Protein AF-A0A1U9MBZ7-F1 (afdb_monomer_lite)

Foldseek 3Di:
DPPVVVVVVVVVVVVVVVVVVVVVVVVCVVCVVVPPPPPDPDDPPPPPPPCPPDNQQLVRDDPVRLVVVLQVQLVVQLVVCVVVVHDNVVSNVSSVVSSVVSVVRSPDDPPPPDPPDD

Organism: NCBI:txid2750929

Structure (mmCIF, N/CA/C/O backbone):
data_AF-A0A1U9MBZ7-F1
#
_entry.id   AF-A0A1U9MBZ7-F1
#
loop_
_atom_site.group_PDB
_atom_site.id
_atom_site.type_symbol
_atom_site.label_atom_id
_atom_site.label_alt_id
_atom_site.label_comp_id
_atom_site.label_asym_id
_atom_site.label_entity_id
_atom_site.label_seq_id
_atom_site.pdbx_PDB_ins_code
_atom_site.Cartn_x
_atom_site.Cartn_y
_atom_site.Cartn_z
_atom_site.occupancy
_atom_site.B_iso_or_equiv
_atom_site.auth_seq_id
_atom_site.auth_comp_id
_atom_site.auth_asym_id
_atom_site.auth_atom_id
_atom_site.pdbx_PDB_model_num
ATOM 1 N N . MET A 1 1 ? -48.593 -15.591 41.772 1.00 45.53 1 MET A N 1
ATOM 2 C CA . MET A 1 1 ? -48.058 -14.230 41.523 1.00 45.53 1 MET A CA 1
ATOM 3 C C . MET A 1 1 ? -47.047 -14.245 40.362 1.00 45.53 1 MET A C 1
ATOM 5 O O . MET A 1 1 ? -45.856 -14.375 40.594 1.00 45.53 1 MET A O 1
ATOM 9 N N . LYS A 1 2 ? -47.489 -14.177 39.094 1.00 56.25 2 LYS A N 1
ATOM 10 C CA . LYS A 1 2 ? -46.596 -14.179 37.903 1.00 56.25 2 LYS A CA 1
ATOM 11 C C . LYS A 1 2 ? -46.966 -13.097 36.864 1.00 56.25 2 LYS A C 1
ATOM 13 O O . LYS A 1 2 ? -46.710 -13.267 35.686 1.00 56.25 2 LYS A O 1
ATOM 18 N N . LYS A 1 3 ? -47.575 -11.976 37.277 1.00 55.47 3 LYS A N 1
ATOM 19 C CA . LYS A 1 3 ? -47.973 -10.883 36.355 1.00 55.47 3 LYS A CA 1
ATOM 20 C C . LYS A 1 3 ? -46.994 -9.693 36.320 1.00 55.47 3 LYS A C 1
ATOM 22 O O . LYS A 1 3 ? -46.945 -8.971 35.335 1.00 55.47 3 LYS A O 1
ATOM 27 N N . LEU A 1 4 ? -46.151 -9.526 37.346 1.00 57.44 4 LEU A N 1
ATOM 28 C CA . LEU A 1 4 ? -45.223 -8.384 37.476 1.00 57.44 4 LEU A CA 1
ATOM 29 C C . LEU A 1 4 ? -43.876 -8.556 36.753 1.00 57.44 4 LEU A C 1
ATOM 31 O O . LEU A 1 4 ? -43.167 -7.576 36.541 1.00 57.44 4 LEU A O 1
ATOM 35 N N . ARG A 1 5 ? -43.511 -9.782 36.356 1.00 67.56 5 ARG A N 1
ATOM 36 C CA . ARG A 1 5 ? -42.233 -10.041 35.668 1.00 67.56 5 ARG A CA 1
ATOM 37 C C . ARG A 1 5 ? -42.285 -9.719 34.176 1.00 67.56 5 ARG A C 1
ATOM 39 O O . ARG A 1 5 ? -41.279 -9.300 33.623 1.00 67.56 5 ARG A O 1
ATOM 46 N N . TRP A 1 6 ? -43.458 -9.830 33.552 1.00 69.50 6 TRP A N 1
ATOM 47 C CA . TRP A 1 6 ? -43.633 -9.569 32.121 1.00 69.50 6 TRP A CA 1
ATOM 48 C C . TRP A 1 6 ? -43.356 -8.111 31.748 1.00 69.50 6 TRP A C 1
ATOM 50 O O . TRP A 1 6 ? -42.630 -7.857 30.797 1.00 69.50 6 TRP A O 1
ATOM 60 N N . ARG A 1 7 ? -43.823 -7.149 32.556 1.00 74.25 7 ARG A N 1
ATOM 61 C CA . ARG A 1 7 ? -43.520 -5.721 32.348 1.00 74.25 7 ARG A CA 1
ATOM 62 C C . ARG A 1 7 ? -42.023 -5.407 32.425 1.00 74.25 7 ARG A C 1
ATOM 64 O O . ARG A 1 7 ? -41.544 -4.573 31.670 1.00 74.25 7 ARG A O 1
ATOM 71 N N . ARG A 1 8 ? -41.283 -6.094 33.303 1.00 79.25 8 ARG A N 1
ATOM 72 C CA . ARG A 1 8 ? -39.822 -5.937 33.413 1.00 79.25 8 ARG A CA 1
ATOM 73 C C . ARG A 1 8 ? -39.098 -6.547 32.218 1.00 79.25 8 ARG A C 1
ATOM 75 O O . ARG A 1 8 ? -38.171 -5.937 31.711 1.00 79.25 8 ARG A O 1
ATOM 82 N N . ILE A 1 9 ? -39.551 -7.709 31.749 1.00 81.94 9 ILE A N 1
ATOM 83 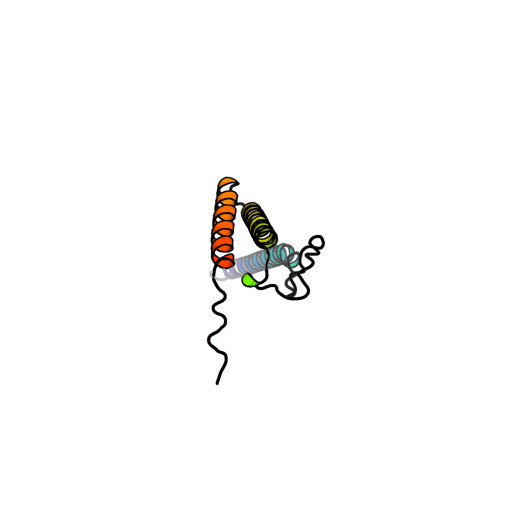C CA . ILE A 1 9 ? -38.994 -8.366 30.559 1.00 81.94 9 ILE A CA 1
ATOM 84 C C . ILE A 1 9 ? -39.231 -7.499 29.319 1.00 81.94 9 ILE A C 1
ATOM 86 O O . ILE A 1 9 ? -38.293 -7.242 28.578 1.00 81.94 9 ILE A O 1
ATOM 90 N N . ILE A 1 10 ? -40.446 -6.975 29.140 1.00 83.94 10 ILE A N 1
ATOM 91 C CA . ILE A 1 10 ? -40.771 -6.062 28.035 1.00 83.94 10 ILE A CA 1
ATOM 92 C C . ILE A 1 10 ? -39.917 -4.792 28.112 1.00 83.94 10 ILE A C 1
ATOM 94 O O . ILE A 1 10 ? -39.352 -4.380 27.106 1.00 83.94 10 ILE A O 1
ATOM 98 N N . GLY A 1 11 ? -39.760 -4.207 29.305 1.00 85.62 11 GLY A N 1
ATOM 99 C CA . GLY A 1 11 ? -38.887 -3.047 29.502 1.00 85.62 11 GLY A CA 1
ATOM 100 C C . GLY A 1 11 ? -37.426 -3.328 29.136 1.00 85.62 11 GLY A C 1
ATOM 101 O O . GLY A 1 11 ? -36.804 -2.514 28.463 1.00 85.62 11 GLY A O 1
ATOM 102 N N . LEU A 1 12 ? -36.898 -4.498 29.512 1.00 87.25 12 LEU A N 1
ATOM 103 C CA . LEU A 1 12 ? -35.543 -4.920 29.143 1.00 87.25 12 LEU A CA 1
ATOM 104 C C . LEU A 1 12 ? -35.395 -5.146 27.635 1.00 87.25 12 LEU A C 1
ATOM 106 O O . LEU A 1 12 ? -34.373 -4.771 27.072 1.00 87.25 12 LEU A O 1
ATOM 110 N N . PHE A 1 13 ? -36.409 -5.705 26.974 1.00 88.62 13 PHE A N 1
ATOM 111 C CA . PHE A 1 13 ? -36.410 -5.868 25.519 1.00 88.62 13 PHE A CA 1
ATOM 112 C C . PHE A 1 13 ? -36.411 -4.522 24.790 1.00 88.62 13 PHE A C 1
ATOM 114 O O . PHE A 1 13 ? -35.643 -4.340 23.851 1.00 88.62 13 PHE A O 1
ATOM 121 N N . ILE A 1 14 ? -37.223 -3.563 25.240 1.00 90.25 14 ILE A N 1
ATOM 122 C CA . ILE A 1 14 ? -37.252 -2.212 24.663 1.00 90.25 14 ILE A CA 1
ATOM 123 C C . ILE A 1 14 ? -35.898 -1.521 24.862 1.00 90.25 14 ILE A C 1
ATOM 125 O O . ILE A 1 14 ? -35.364 -0.943 23.919 1.00 90.25 14 ILE A O 1
ATOM 129 N N . LEU A 1 15 ? -35.312 -1.629 26.060 1.00 90.75 15 LEU A N 1
ATOM 130 C CA . LEU A 1 15 ? -33.981 -1.091 26.347 1.00 90.75 15 LEU A CA 1
ATOM 131 C C . LEU A 1 15 ? -32.919 -1.709 25.423 1.00 90.75 15 LEU A C 1
ATOM 133 O O . LEU A 1 15 ? -32.110 -0.987 24.850 1.00 90.75 15 LEU A O 1
ATOM 137 N N . LEU A 1 16 ? -32.949 -3.032 25.239 1.00 91.38 16 LEU A N 1
ATOM 138 C CA . LEU A 1 16 ? -32.019 -3.749 24.368 1.00 91.38 16 LEU A CA 1
ATOM 139 C C . LEU A 1 16 ? -32.137 -3.287 22.908 1.00 91.38 16 LEU A C 1
ATOM 141 O O . LEU A 1 16 ? -31.123 -3.042 22.263 1.00 91.38 16 LEU A O 1
ATOM 145 N N . ILE A 1 17 ? -33.362 -3.122 22.399 1.00 91.56 17 ILE A N 1
ATOM 146 C CA . ILE A 1 17 ? -33.600 -2.644 21.029 1.00 91.56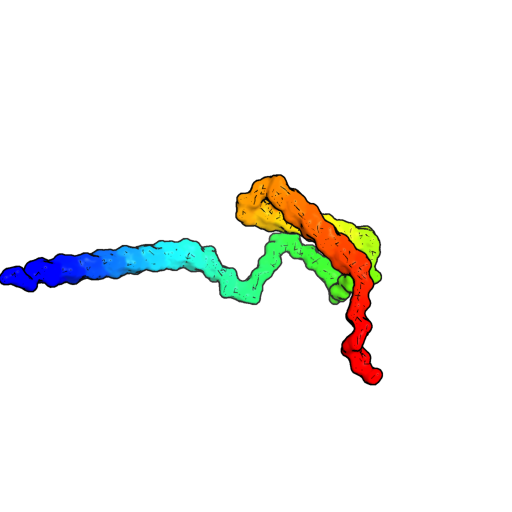 17 ILE A CA 1
ATOM 147 C C . ILE A 1 17 ? -33.073 -1.217 20.853 1.00 91.56 17 ILE A C 1
ATOM 149 O O . ILE A 1 17 ? -32.444 -0.935 19.839 1.00 91.56 17 ILE A O 1
ATOM 153 N N . LEU A 1 18 ? -33.266 -0.333 21.838 1.00 90.06 18 LEU A N 1
ATOM 154 C CA . LEU A 1 18 ? -32.721 1.029 21.795 1.00 90.06 18 LEU A CA 1
ATOM 155 C C . LEU A 1 18 ? -31.190 1.039 21.786 1.00 90.06 18 LEU A C 1
ATOM 157 O O . LEU A 1 18 ? -30.594 1.819 21.048 1.00 90.06 18 LEU A O 1
ATOM 161 N N . VAL A 1 19 ? -30.551 0.156 22.557 1.00 89.50 19 VAL A N 1
ATOM 162 C CA . VAL A 1 19 ? -29.088 0.003 22.549 1.00 89.50 19 VAL A CA 1
ATOM 163 C C . VAL A 1 19 ? -28.604 -0.490 21.187 1.00 89.50 19 VAL A C 1
ATOM 165 O O . VAL A 1 19 ? -27.672 0.086 20.635 1.00 89.50 19 VAL A O 1
ATOM 168 N N . ILE A 1 20 ? -29.252 -1.504 20.607 1.00 87.38 20 ILE A N 1
ATOM 169 C CA . ILE A 1 20 ? -28.896 -2.026 19.279 1.00 87.38 20 ILE A CA 1
ATOM 170 C C . ILE A 1 20 ? -29.115 -0.960 18.200 1.00 87.38 20 ILE A C 1
ATOM 172 O O . ILE A 1 20 ? -28.248 -0.776 17.354 1.00 87.38 20 ILE A O 1
ATOM 176 N N . ALA A 1 21 ? -30.227 -0.224 18.244 1.00 86.00 21 ALA A N 1
ATOM 177 C CA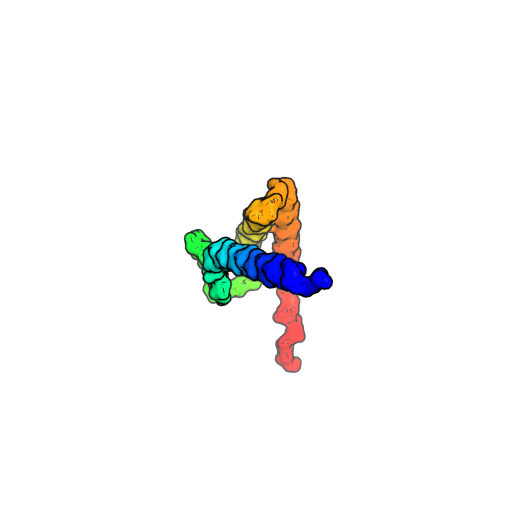 . ALA A 1 21 ? -30.511 0.856 17.304 1.00 86.00 21 ALA A CA 1
ATOM 178 C C . ALA A 1 21 ? -29.504 2.007 17.437 1.00 86.00 21 ALA A C 1
ATOM 180 O O . ALA A 1 21 ? -29.032 2.517 16.427 1.00 86.00 21 ALA A O 1
ATOM 181 N N . GLY A 1 22 ? -29.125 2.381 18.662 1.00 82.25 22 GLY A N 1
ATOM 182 C CA . GLY A 1 22 ? -28.101 3.397 18.914 1.00 82.25 22 GLY A CA 1
ATOM 183 C C . GLY A 1 22 ? -26.712 2.965 18.444 1.00 82.25 22 GLY A C 1
ATOM 184 O O . GLY A 1 22 ? -26.012 3.750 17.810 1.00 82.25 22 GLY A O 1
ATOM 185 N N . LEU A 1 23 ? -26.333 1.705 18.687 1.00 83.06 23 LEU A N 1
ATOM 186 C CA . LEU A 1 23 ? -25.089 1.123 18.176 1.00 83.06 23 LEU A CA 1
ATOM 187 C C . LEU A 1 23 ? -25.092 1.042 16.651 1.00 83.06 23 LEU A C 1
ATOM 189 O O . LEU A 1 23 ? -24.095 1.394 16.035 1.00 83.06 23 LEU A O 1
ATOM 193 N N . TRP A 1 24 ? -26.204 0.635 16.038 1.00 79.81 24 TRP A N 1
ATOM 194 C CA . TRP A 1 24 ? -26.355 0.612 14.584 1.00 79.81 24 TRP A CA 1
ATOM 195 C C . TRP A 1 24 ? -26.249 2.016 14.002 1.00 79.81 24 TRP A C 1
ATOM 197 O O . TRP A 1 24 ? -25.565 2.213 13.007 1.00 79.81 24 TRP A O 1
ATOM 207 N N . TRP A 1 25 ? -26.897 3.006 14.615 1.00 76.88 25 TRP A N 1
ATOM 208 C CA . TRP A 1 25 ? -26.871 4.383 14.132 1.00 76.88 25 TRP A CA 1
ATOM 209 C C . TRP A 1 25 ? -25.484 5.011 14.295 1.00 76.88 25 TRP A C 1
ATOM 211 O O . TRP A 1 25 ? -24.989 5.628 13.360 1.00 76.88 25 TRP A O 1
ATOM 221 N N . GLY A 1 26 ? -24.809 4.775 15.425 1.00 74.50 26 GLY A N 1
ATOM 222 C CA . GLY A 1 26 ? -23.420 5.190 15.639 1.00 74.50 26 GLY A CA 1
ATOM 223 C C . GLY A 1 26 ? -22.440 4.493 14.691 1.00 74.50 26 GLY A C 1
ATOM 224 O O . GLY A 1 26 ? -21.597 5.155 14.092 1.00 74.50 26 GLY A O 1
ATOM 225 N N . TYR A 1 27 ? -22.593 3.181 14.489 1.00 71.19 27 TYR A N 1
ATOM 226 C CA . TYR A 1 27 ? -21.814 2.408 13.519 1.00 71.19 27 TYR A CA 1
ATOM 227 C C . TYR A 1 27 ? -22.061 2.910 12.096 1.00 71.19 27 TYR A C 1
ATOM 229 O O . TYR A 1 27 ? -21.109 3.169 11.374 1.00 71.19 27 TYR A O 1
ATOM 237 N N . SER A 1 28 ? -23.319 3.142 11.717 1.00 66.12 28 SER A N 1
ATOM 238 C CA . SER A 1 28 ? -23.693 3.727 10.432 1.00 66.12 28 SER A CA 1
ATOM 239 C C . SER A 1 28 ? -23.130 5.130 10.285 1.00 66.12 28 SER A C 1
ATOM 241 O O . SER A 1 28 ? -22.665 5.447 9.211 1.00 66.12 28 SER A O 1
ATOM 243 N N . TYR A 1 29 ? -23.114 5.980 11.307 1.00 65.06 29 TYR A N 1
ATOM 244 C CA . TYR A 1 29 ? -22.555 7.327 11.181 1.00 65.06 29 TYR A CA 1
ATOM 245 C C . TYR A 1 29 ? -21.030 7.296 10.979 1.00 65.06 29 TYR A C 1
ATOM 247 O O . TYR A 1 29 ? -20.498 8.031 10.152 1.00 65.06 29 TYR A O 1
ATOM 255 N N . PHE A 1 30 ? -20.330 6.386 11.664 1.00 59.59 30 PHE A N 1
ATOM 256 C CA . PHE A 1 30 ? -18.882 6.205 11.516 1.00 59.59 30 PHE A CA 1
ATOM 257 C C . PHE A 1 30 ? -18.492 5.492 10.206 1.00 59.59 30 PHE A C 1
ATOM 259 O O . PHE A 1 30 ? -17.474 5.832 9.613 1.00 59.59 30 PHE A O 1
ATOM 266 N N . PHE A 1 31 ? -19.306 4.538 9.730 1.00 55.69 31 PHE A N 1
ATOM 267 C CA . PHE A 1 31 ? -19.063 3.779 8.492 1.00 55.69 31 PHE A CA 1
ATOM 268 C C . PHE A 1 31 ? -19.745 4.352 7.237 1.00 55.69 31 PHE A C 1
ATOM 270 O O . PHE A 1 31 ? -19.337 4.048 6.124 1.00 55.69 31 PHE A O 1
ATOM 277 N N . SER A 1 32 ? -20.761 5.209 7.360 1.00 51.34 32 SER A N 1
ATOM 278 C CA . SER A 1 32 ? -21.357 5.903 6.199 1.00 51.34 32 SER A CA 1
ATOM 279 C C . SER A 1 32 ? -20.478 7.060 5.740 1.00 51.34 32 SER A C 1
ATOM 281 O O . SER A 1 32 ? -20.544 7.439 4.579 1.00 51.34 32 SER A O 1
ATOM 283 N N . ASN A 1 33 ? -19.590 7.561 6.605 1.00 48.19 33 ASN A N 1
ATOM 284 C CA . ASN A 1 33 ? -18.511 8.462 6.205 1.00 48.19 33 ASN A CA 1
ATOM 285 C C . ASN A 1 33 ? -17.299 7.726 5.598 1.00 48.19 33 ASN A C 1
ATOM 287 O O . ASN A 1 33 ? -16.381 8.381 5.116 1.00 48.19 33 ASN A O 1
ATOM 291 N N . SER A 1 34 ? -17.300 6.386 5.595 1.00 49.34 34 SER A N 1
ATOM 292 C CA . SER A 1 34 ? -16.395 5.546 4.793 1.00 49.34 34 SER A CA 1
ATOM 293 C C . SER A 1 34 ? -17.109 4.880 3.608 1.00 49.34 34 SER A C 1
ATOM 295 O O . SER A 1 34 ? -16.548 4.018 2.934 1.00 49.34 34 SER A O 1
ATOM 297 N N . GLY A 1 35 ? -18.333 5.330 3.312 1.00 47.06 35 GLY A N 1
ATOM 298 C CA . GLY A 1 35 ? -19.141 4.938 2.166 1.00 47.06 35 GLY A CA 1
ATOM 299 C C . GLY A 1 35 ? -18.763 5.659 0.872 1.00 47.06 35 GLY A C 1
ATOM 300 O O . GLY A 1 35 ? -19.650 6.103 0.155 1.00 47.06 35 GLY A O 1
ATOM 301 N N . GLU A 1 36 ? -17.473 5.734 0.549 1.00 43.81 36 GLU A N 1
ATOM 302 C CA . GLU A 1 36 ? -17.023 5.783 -0.848 1.00 43.81 36 GLU A CA 1
ATOM 303 C C . GLU A 1 36 ? -16.495 4.387 -1.205 1.00 43.81 36 GLU A C 1
ATOM 305 O O . GLU A 1 36 ? -15.323 4.141 -1.460 1.00 43.81 36 GLU A O 1
ATOM 310 N N . ILE A 1 37 ? -17.415 3.425 -1.144 1.00 46.66 37 ILE A N 1
ATOM 311 C CA . ILE A 1 37 ? -17.279 2.090 -1.733 1.00 46.66 37 ILE A CA 1
ATOM 312 C C . ILE A 1 37 ? -18.031 2.111 -3.069 1.00 46.66 37 ILE A C 1
ATOM 314 O O . ILE A 1 37 ? -18.913 1.302 -3.334 1.00 46.66 37 ILE A O 1
ATOM 318 N N . ASN A 1 38 ? -17.707 3.098 -3.906 1.00 37.81 38 ASN A N 1
ATOM 319 C CA . ASN A 1 38 ? -17.919 2.991 -5.341 1.00 37.81 38 ASN A CA 1
ATOM 320 C C . ASN A 1 38 ? -16.635 2.404 -5.924 1.00 37.81 38 ASN A C 1
ATOM 322 O O . ASN A 1 38 ? -15.535 2.794 -5.543 1.00 37.81 38 ASN A O 1
ATOM 326 N N . GLY A 1 39 ? -16.789 1.399 -6.782 1.00 41.19 39 GLY A N 1
ATOM 327 C CA . GLY A 1 39 ? -15.720 0.596 -7.371 1.00 41.19 39 GLY A CA 1
ATOM 328 C C . GLY A 1 39 ? -14.857 1.344 -8.381 1.00 41.19 39 GLY A C 1
ATOM 329 O O . GLY A 1 39 ? -14.701 0.896 -9.508 1.00 41.19 39 GLY A O 1
ATOM 330 N N . GLU A 1 40 ? -14.268 2.448 -7.959 1.00 40.84 40 GLU A N 1
ATOM 331 C CA . GLU A 1 40 ? -13.228 3.165 -8.666 1.00 40.84 40 GLU A CA 1
ATOM 332 C C . GLU A 1 40 ? -12.393 3.807 -7.567 1.00 40.84 40 GLU A C 1
ATOM 334 O O . GLU A 1 40 ? -12.698 4.877 -7.053 1.00 40.84 40 GLU A O 1
ATOM 339 N N . LYS A 1 41 ? -11.388 3.071 -7.086 1.00 38.56 41 LYS A N 1
ATOM 340 C CA . LYS A 1 41 ? -10.397 3.630 -6.174 1.00 38.56 41 LYS A CA 1
ATOM 341 C C . LYS A 1 41 ? -9.570 4.590 -7.023 1.00 38.56 41 LYS A C 1
ATOM 343 O O . LYS A 1 41 ? -8.545 4.199 -7.577 1.00 38.56 41 LYS A O 1
ATOM 348 N N . SER A 1 42 ? -10.101 5.795 -7.206 1.00 41.47 42 SER A N 1
ATOM 349 C CA . SER A 1 42 ? -9.442 6.933 -7.820 1.00 41.47 42 SER A CA 1
ATOM 350 C C . SER A 1 42 ? -8.058 7.010 -7.202 1.00 41.47 42 SER A C 1
ATOM 352 O O . SER A 1 42 ? -7.909 7.191 -5.991 1.00 41.47 42 SER A O 1
ATOM 354 N N . LEU A 1 43 ? -7.051 6.756 -8.033 1.00 45.91 43 LEU A N 1
ATOM 355 C CA . LEU A 1 43 ? -5.658 6.976 -7.685 1.00 45.91 43 LEU A CA 1
ATOM 356 C C . LEU A 1 43 ? -5.546 8.388 -7.088 1.00 45.91 43 LEU A C 1
ATOM 358 O O . LEU A 1 43 ? -6.199 9.298 -7.605 1.00 45.91 43 LEU A O 1
ATOM 362 N N . PRO A 1 44 ? -4.778 8.581 -6.004 1.00 42.66 44 PRO A N 1
ATOM 363 C CA . PRO A 1 44 ? -4.687 9.872 -5.339 1.00 42.66 44 PRO A CA 1
ATOM 364 C C . PRO A 1 44 ? -4.345 10.969 -6.358 1.00 42.66 44 PRO A C 1
ATOM 366 O O . PRO A 1 44 ? -3.330 10.884 -7.058 1.00 42.66 44 PRO A O 1
ATOM 369 N N . GLU A 1 45 ? -5.221 11.977 -6.453 1.00 46.25 45 GLU A N 1
ATOM 370 C CA . GLU A 1 45 ? -5.060 13.182 -7.273 1.00 46.25 45 GLU A CA 1
ATOM 371 C C . GLU A 1 45 ? -3.761 13.894 -6.874 1.00 46.25 45 GLU A C 1
ATOM 373 O O . GLU A 1 45 ? -3.698 14.682 -5.936 1.00 46.25 45 GLU A O 1
ATOM 378 N N . GLY A 1 46 ? -2.677 13.539 -7.553 1.00 43.66 46 GLY A N 1
ATOM 379 C CA . GLY A 1 46 ? -1.320 13.951 -7.203 1.00 43.66 46 GLY A CA 1
ATOM 380 C C . GLY A 1 46 ? -0.263 13.011 -7.769 1.00 43.66 46 GLY A C 1
ATOM 381 O O . GLY A 1 46 ? 0.856 13.430 -8.043 1.00 43.66 46 GLY A O 1
ATOM 382 N N . SER A 1 47 ? -0.629 11.764 -8.059 1.00 43.66 47 SER A N 1
ATOM 383 C CA . SER A 1 47 ? 0.177 10.858 -8.876 1.00 43.66 47 SER A CA 1
ATOM 384 C C . SER A 1 47 ? -0.484 10.714 -10.241 1.00 43.66 47 SER A C 1
ATOM 386 O O . SER A 1 47 ? -1.005 9.662 -10.601 1.00 43.66 47 SER A O 1
ATOM 388 N N . ALA A 1 48 ? -0.423 11.779 -11.047 1.00 47.41 48 ALA A N 1
ATOM 389 C CA . ALA A 1 48 ? -0.464 11.632 -12.499 1.00 47.41 48 ALA A CA 1
ATOM 390 C C . ALA A 1 48 ? 0.796 10.858 -12.917 1.00 47.41 48 ALA A C 1
ATOM 392 O O . ALA A 1 48 ? 1.767 11.402 -13.440 1.00 47.41 48 ALA A O 1
ATOM 393 N N . ILE A 1 49 ? 0.815 9.566 -12.595 1.00 49.31 49 ILE A N 1
ATOM 394 C CA . ILE A 1 49 ? 1.741 8.618 -13.167 1.00 49.31 49 ILE A CA 1
ATOM 395 C C . ILE A 1 49 ? 1.298 8.581 -14.618 1.00 49.31 49 ILE A C 1
ATOM 397 O O . ILE A 1 49 ? 0.271 7.990 -14.947 1.00 49.31 49 ILE A O 1
ATOM 401 N N . SER A 1 50 ? 2.045 9.275 -15.475 1.00 48.47 50 SER A N 1
ATOM 402 C CA . SER A 1 5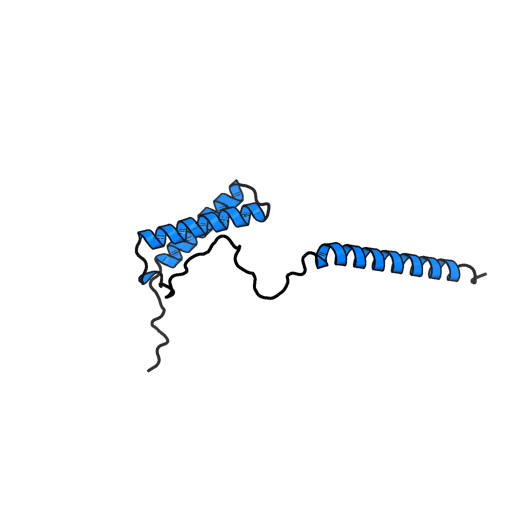0 ? 2.084 8.976 -16.900 1.00 48.47 50 SER A CA 1
ATOM 403 C C . SER A 1 50 ? 2.526 7.525 -17.024 1.00 48.47 50 SER A C 1
ATOM 405 O O . SER A 1 50 ? 3.703 7.229 -17.221 1.00 48.47 50 SER A O 1
ATOM 407 N N . LEU A 1 51 ? 1.581 6.608 -16.832 1.00 49.91 51 LEU A N 1
ATOM 408 C CA . LEU A 1 51 ? 1.732 5.231 -17.235 1.00 49.91 51 LEU A CA 1
ATOM 409 C C . LEU A 1 51 ? 2.038 5.306 -18.732 1.00 49.91 51 LEU A C 1
ATOM 411 O O . LEU A 1 51 ? 1.314 5.994 -19.466 1.00 49.91 51 LEU A O 1
ATOM 415 N N . PRO A 1 52 ? 3.145 4.705 -19.191 1.00 47.56 52 PRO A N 1
ATOM 416 C CA . PRO A 1 52 ? 3.475 4.730 -20.601 1.00 47.56 52 PRO A CA 1
ATOM 417 C C . PRO A 1 52 ? 2.266 4.211 -21.383 1.00 47.56 52 PRO A C 1
ATOM 419 O O . PRO A 1 52 ? 1.634 3.227 -21.003 1.00 47.56 52 PRO A O 1
ATOM 422 N N . LYS A 1 53 ? 1.929 4.905 -22.477 1.00 55.44 53 LYS A N 1
ATOM 423 C CA . LYS A 1 53 ? 0.771 4.612 -23.344 1.00 55.44 53 LYS A CA 1
ATOM 424 C C . LYS A 1 53 ? 0.754 3.161 -23.856 1.00 55.44 53 LYS A C 1
ATOM 426 O O . LYS A 1 53 ? -0.269 2.690 -24.343 1.00 55.44 53 LYS A O 1
ATOM 431 N N . VAL A 1 54 ? 1.887 2.473 -23.739 1.00 53.69 54 VAL A N 1
ATOM 432 C CA . VAL A 1 54 ? 2.058 1.041 -23.949 1.00 53.69 54 VAL A CA 1
ATOM 433 C C . VAL A 1 54 ? 2.613 0.448 -22.648 1.00 53.69 54 VAL A C 1
ATOM 435 O O . VAL A 1 54 ? 3.617 0.971 -22.155 1.00 53.69 54 VAL A O 1
ATOM 438 N N . PRO A 1 55 ? 2.008 -0.616 -22.086 1.00 56.81 55 PRO A N 1
ATOM 439 C CA . PRO A 1 55 ? 2.616 -1.344 -20.981 1.00 56.81 55 PRO A CA 1
ATOM 440 C C . PRO A 1 55 ? 3.951 -1.913 -21.468 1.00 56.81 55 PRO A C 1
ATOM 442 O O . PRO A 1 55 ? 3.986 -2.832 -22.283 1.00 56.81 55 PRO A O 1
ATOM 445 N N . LEU A 1 56 ? 5.049 -1.310 -21.017 1.00 63.03 56 LEU A N 1
ATOM 446 C CA . LEU A 1 56 ? 6.389 -1.804 -21.299 1.00 63.03 56 LEU A CA 1
ATOM 447 C C . LEU A 1 56 ? 6.554 -3.120 -20.550 1.00 63.03 56 LEU A C 1
ATOM 449 O O . LEU A 1 56 ? 6.345 -3.177 -19.335 1.00 63.03 56 LEU A O 1
ATOM 453 N N . THR A 1 57 ? 6.920 -4.180 -21.265 1.00 68.38 57 THR A N 1
ATOM 454 C CA . THR A 1 57 ? 7.354 -5.395 -20.584 1.00 68.38 57 THR A CA 1
ATOM 455 C C . THR A 1 57 ? 8.694 -5.111 -19.899 1.00 68.38 57 THR A C 1
ATOM 457 O O . THR A 1 57 ? 9.438 -4.237 -20.352 1.00 68.38 57 THR A O 1
ATOM 460 N N . PRO A 1 58 ? 9.062 -5.836 -18.828 1.00 67.19 58 PRO A N 1
ATOM 461 C CA . PRO A 1 58 ? 10.396 -5.712 -18.240 1.00 67.19 58 PRO A CA 1
ATOM 462 C C . PRO A 1 58 ? 11.528 -5.875 -19.265 1.00 67.19 58 PRO A C 1
ATOM 464 O O . PRO A 1 58 ? 12.602 -5.306 -19.097 1.00 67.19 58 PRO A O 1
ATOM 467 N N . SER A 1 59 ? 11.281 -6.619 -20.348 1.00 67.19 59 SER A N 1
ATOM 468 C CA . SER A 1 59 ? 12.215 -6.814 -21.458 1.00 67.19 59 SER A CA 1
ATOM 469 C C . SER A 1 59 ? 12.413 -5.565 -22.328 1.00 67.19 59 SER A C 1
ATOM 471 O O . SER A 1 59 ? 13.482 -5.416 -22.913 1.00 67.19 59 SER A O 1
ATOM 473 N N . ASP A 1 60 ? 11.438 -4.654 -22.366 1.00 74.50 60 ASP A N 1
ATOM 474 C CA . ASP A 1 60 ? 11.474 -3.416 -23.160 1.00 74.50 60 ASP A CA 1
ATOM 475 C C . ASP A 1 60 ? 11.972 -2.200 -22.357 1.00 74.50 60 ASP A C 1
ATOM 477 O O . ASP A 1 60 ? 12.132 -1.106 -22.901 1.00 74.50 60 ASP A O 1
ATOM 481 N N . MET A 1 61 ? 12.195 -2.364 -21.049 1.00 74.25 61 MET A N 1
ATOM 482 C CA . MET A 1 61 ? 12.662 -1.294 -20.169 1.00 74.25 61 MET A CA 1
ATOM 483 C C . MET A 1 61 ? 14.187 -1.204 -20.158 1.00 74.25 61 MET A C 1
ATOM 485 O O . MET A 1 61 ? 14.894 -2.205 -20.033 1.00 74.25 61 MET A O 1
ATOM 489 N N . THR A 1 62 ? 14.706 0.023 -20.196 1.00 82.94 62 THR A N 1
ATOM 490 C CA . THR A 1 62 ? 16.127 0.272 -19.920 1.00 82.94 62 THR A CA 1
ATOM 491 C C . THR A 1 62 ? 16.453 -0.052 -18.461 1.00 82.94 62 THR A C 1
ATOM 493 O O . THR A 1 62 ? 15.597 0.069 -17.587 1.00 82.94 62 THR A O 1
ATOM 496 N N . GLU A 1 63 ? 17.707 -0.393 -18.162 1.00 81.62 63 GLU A N 1
ATOM 497 C CA . GLU A 1 63 ? 18.146 -0.649 -16.779 1.00 81.62 63 GLU A CA 1
ATOM 498 C C . GLU A 1 63 ? 17.864 0.535 -15.835 1.00 81.62 63 GLU A C 1
ATOM 500 O O . GLU A 1 63 ? 17.481 0.339 -14.683 1.00 81.62 63 GLU A O 1
ATOM 505 N N . ALA A 1 64 ? 17.951 1.771 -16.339 1.00 82.75 64 ALA A N 1
ATOM 506 C CA . ALA A 1 64 ? 17.590 2.967 -15.582 1.00 82.75 64 ALA A CA 1
ATOM 507 C C . ALA A 1 64 ? 16.090 3.010 -15.236 1.00 82.75 64 ALA A C 1
ATOM 509 O O . ALA A 1 64 ? 15.731 3.287 -14.095 1.00 82.75 64 ALA A O 1
ATOM 510 N N . GLN A 1 65 ? 15.215 2.683 -16.192 1.00 82.12 65 GLN A N 1
ATOM 511 C CA . GLN A 1 65 ? 13.769 2.604 -15.956 1.00 82.12 65 GLN A CA 1
ATOM 512 C C . GLN A 1 65 ? 13.408 1.451 -15.023 1.00 82.12 65 GLN A C 1
ATOM 514 O O . GLN A 1 65 ? 12.544 1.609 -14.165 1.00 82.12 65 GLN A O 1
ATOM 519 N N . LYS A 1 66 ? 14.091 0.307 -15.143 1.00 83.25 66 LYS A N 1
ATOM 520 C CA . LYS A 1 66 ? 13.886 -0.810 -14.220 1.00 83.25 66 LYS A CA 1
ATOM 521 C C . LYS A 1 66 ? 14.206 -0.401 -12.790 1.00 83.25 66 LYS A C 1
ATOM 523 O O . LYS A 1 66 ? 13.411 -0.658 -11.890 1.00 83.25 66 LYS A O 1
ATOM 528 N N . GLN A 1 67 ? 15.344 0.259 -12.592 1.00 86.00 67 GLN A N 1
ATOM 529 C CA . GLN A 1 67 ? 15.764 0.708 -11.272 1.00 86.00 67 GLN A CA 1
ATOM 530 C C . GLN A 1 67 ? 14.827 1.783 -10.702 1.00 86.00 67 GLN A C 1
ATOM 532 O O . GLN A 1 67 ? 14.553 1.751 -9.506 1.00 86.00 67 GLN A O 1
ATOM 537 N N . ASP A 1 68 ? 14.293 2.679 -11.536 1.00 87.75 68 ASP A N 1
ATOM 538 C CA . ASP A 1 68 ? 13.298 3.679 -11.127 1.00 87.75 68 ASP A CA 1
ATOM 539 C C . ASP A 1 68 ? 11.989 3.028 -10.650 1.00 87.75 68 ASP A C 1
ATOM 541 O O . ASP A 1 68 ? 11.505 3.319 -9.556 1.00 87.75 68 ASP A O 1
ATOM 545 N N . VAL A 1 69 ? 11.470 2.053 -11.407 1.00 85.75 69 VAL A N 1
ATOM 546 C CA . VAL A 1 69 ? 10.276 1.280 -11.024 1.00 85.75 69 VAL A CA 1
ATOM 547 C C . VAL A 1 69 ? 10.506 0.512 -9.722 1.00 85.75 69 VAL A C 1
ATOM 549 O O . VAL A 1 69 ? 9.638 0.514 -8.851 1.00 85.75 69 VAL A O 1
ATOM 552 N N . ILE A 1 70 ? 11.675 -0.117 -9.562 1.00 88.31 70 ILE A N 1
ATOM 553 C CA . ILE A 1 70 ? 12.035 -0.828 -8.328 1.00 88.31 70 ILE A CA 1
ATOM 554 C C . ILE A 1 70 ? 12.072 0.144 -7.147 1.00 88.31 70 ILE A C 1
ATOM 556 O O . ILE A 1 70 ? 11.440 -0.124 -6.130 1.00 88.31 70 ILE A O 1
ATOM 560 N N . ASN A 1 71 ? 12.766 1.277 -7.277 1.00 89.94 71 ASN A N 1
ATOM 561 C CA . ASN A 1 71 ? 12.872 2.267 -6.204 1.00 89.94 71 ASN A CA 1
ATOM 562 C C . ASN A 1 71 ? 11.492 2.797 -5.796 1.00 89.94 71 ASN A C 1
ATOM 564 O O . ASN A 1 71 ? 11.193 2.887 -4.607 1.00 89.94 71 ASN A O 1
ATOM 568 N N . LYS A 1 72 ? 10.631 3.078 -6.778 1.00 88.75 72 LYS A N 1
ATOM 569 C CA . LYS A 1 72 ? 9.268 3.545 -6.532 1.00 88.75 72 LYS A CA 1
ATOM 570 C C . LYS A 1 72 ? 8.416 2.497 -5.822 1.00 88.75 72 LYS A C 1
ATOM 572 O O . LYS A 1 72 ? 7.676 2.831 -4.905 1.00 88.75 72 LYS A O 1
ATOM 577 N N . LEU A 1 73 ? 8.561 1.225 -6.192 1.00 89.31 73 LEU A N 1
ATOM 578 C CA . LEU A 1 73 ? 7.860 0.128 -5.527 1.00 89.31 73 LEU A CA 1
ATOM 579 C C . LEU A 1 73 ? 8.331 -0.063 -4.076 1.00 89.31 73 LEU A C 1
ATOM 581 O O . LEU A 1 73 ? 7.518 -0.347 -3.199 1.00 89.31 73 LEU A O 1
ATOM 585 N N . MET A 1 74 ? 9.626 0.129 -3.806 1.00 90.38 74 MET A N 1
ATOM 586 C CA . MET A 1 74 ? 10.166 0.110 -2.442 1.00 90.38 74 MET A CA 1
ATOM 587 C C . MET A 1 74 ? 9.605 1.258 -1.591 1.00 90.38 74 MET A C 1
ATOM 589 O O . MET A 1 74 ? 9.248 1.044 -0.433 1.00 90.38 74 MET A O 1
ATOM 593 N N . GLU A 1 75 ? 9.516 2.464 -2.156 1.00 91.56 75 GLU A N 1
ATOM 594 C CA . GLU A 1 75 ? 8.948 3.636 -1.481 1.00 91.56 75 GLU A CA 1
ATOM 595 C C . GLU A 1 75 ? 7.462 3.435 -1.155 1.00 91.56 75 GLU A C 1
ATOM 597 O O . GLU A 1 75 ? 7.063 3.615 -0.004 1.00 91.56 75 GLU A O 1
ATOM 602 N N . ASP A 1 76 ? 6.672 2.960 -2.122 1.00 90.44 76 ASP A N 1
ATOM 603 C CA . ASP A 1 76 ? 5.250 2.645 -1.930 1.00 90.44 76 ASP A CA 1
ATOM 604 C C . ASP A 1 76 ? 5.046 1.550 -0.877 1.00 90.44 76 ASP A C 1
ATOM 606 O O . ASP A 1 76 ? 4.141 1.644 -0.043 1.00 90.44 76 ASP A O 1
ATOM 610 N N . ALA A 1 77 ? 5.899 0.521 -0.871 1.00 89.62 77 ALA A N 1
ATOM 611 C CA . ALA A 1 77 ? 5.854 -0.542 0.129 1.00 89.62 77 ALA A CA 1
ATOM 612 C C . ALA A 1 77 ? 6.168 -0.009 1.537 1.00 89.62 77 ALA A C 1
ATOM 614 O O . ALA A 1 77 ? 5.437 -0.325 2.482 1.00 89.62 77 ALA A O 1
ATOM 615 N N . LYS A 1 78 ? 7.192 0.850 1.682 1.00 90.38 78 LYS A N 1
ATOM 616 C CA . LYS A 1 78 ? 7.514 1.511 2.960 1.00 90.38 78 LYS A CA 1
ATOM 617 C C . LYS A 1 78 ? 6.345 2.381 3.425 1.00 90.38 78 LYS A C 1
ATOM 619 O O . LYS A 1 78 ? 5.907 2.261 4.568 1.00 90.38 78 LYS A O 1
ATOM 624 N N . ALA A 1 79 ? 5.816 3.226 2.542 1.00 90.81 79 ALA A N 1
ATOM 625 C CA . ALA A 1 79 ? 4.712 4.131 2.848 1.00 90.81 79 ALA A CA 1
ATOM 626 C C . ALA A 1 79 ? 3.444 3.368 3.258 1.00 90.81 79 ALA A C 1
ATOM 628 O O . ALA A 1 79 ? 2.820 3.702 4.265 1.00 90.81 79 ALA A O 1
ATOM 629 N N . SER A 1 80 ? 3.108 2.296 2.539 1.00 89.69 80 SER A N 1
ATOM 630 C CA . SER A 1 80 ? 1.947 1.449 2.835 1.00 89.69 80 SER A CA 1
ATOM 631 C C . SER A 1 80 ? 2.086 0.726 4.175 1.00 89.69 80 SER A C 1
ATOM 633 O O . SER A 1 80 ? 1.123 0.641 4.943 1.00 89.69 80 SER A O 1
ATOM 635 N N . ALA A 1 81 ? 3.285 0.230 4.492 1.00 90.12 81 ALA A N 1
ATOM 636 C CA . ALA A 1 81 ? 3.562 -0.405 5.775 1.00 90.12 81 ALA A CA 1
ATOM 637 C C . ALA A 1 81 ? 3.436 0.596 6.937 1.00 90.12 81 ALA A C 1
ATOM 639 O O . ALA A 1 81 ? 2.756 0.306 7.923 1.00 90.12 81 ALA A O 1
ATOM 640 N N . LEU A 1 82 ? 3.999 1.801 6.794 1.00 91.19 82 LEU A N 1
ATOM 641 C CA . LEU A 1 82 ? 3.862 2.874 7.786 1.00 91.19 82 LEU A CA 1
ATOM 642 C C . LEU A 1 82 ? 2.400 3.300 7.972 1.00 91.19 82 LEU A C 1
ATOM 644 O O . LEU A 1 82 ? 1.932 3.429 9.102 1.00 91.19 82 LEU A O 1
ATOM 648 N N . GLN A 1 83 ? 1.647 3.457 6.879 1.00 93.19 83 GLN A N 1
ATOM 649 C CA . GLN A 1 83 ? 0.220 3.789 6.927 1.00 93.19 83 GLN A CA 1
ATOM 650 C C . GLN A 1 83 ? -0.608 2.697 7.621 1.00 93.19 83 GLN A C 1
ATOM 652 O O . GLN A 1 83 ? -1.614 2.990 8.264 1.00 93.19 83 GLN A O 1
ATOM 657 N N . SER A 1 84 ? -0.159 1.444 7.539 1.00 90.06 84 SER A N 1
ATOM 658 C CA . SER A 1 84 ? -0.767 0.297 8.223 1.00 90.06 84 SER A CA 1
ATOM 659 C C . SER A 1 84 ? -0.382 0.196 9.707 1.00 90.06 84 SER A C 1
ATOM 661 O O . SER A 1 84 ? -0.758 -0.769 10.372 1.00 90.06 84 SER A O 1
ATOM 663 N N . GLY A 1 85 ? 0.370 1.167 10.238 1.00 91.38 85 GLY A N 1
ATOM 664 C CA . GLY A 1 85 ? 0.797 1.207 11.636 1.00 91.38 85 GLY A CA 1
ATOM 665 C C . GLY A 1 85 ? 1.959 0.266 11.969 1.00 91.38 85 GLY A C 1
ATOM 666 O O . GLY A 1 85 ? 2.166 -0.036 13.143 1.00 91.38 85 GLY A O 1
ATOM 667 N N . GLN A 1 86 ? 2.697 -0.220 10.963 1.00 92.69 86 GLN A N 1
ATOM 668 C CA . GLN A 1 86 ? 3.928 -0.989 11.177 1.00 92.69 86 GLN A CA 1
ATOM 669 C C . GLN A 1 86 ? 5.040 -0.084 11.724 1.00 92.69 86 GLN A C 1
ATOM 671 O O . GLN A 1 86 ? 5.035 1.131 11.505 1.00 92.69 86 GLN A O 1
ATOM 676 N N . SER A 1 87 ? 6.017 -0.673 12.419 1.00 94.94 87 SER A N 1
ATOM 677 C CA . SER A 1 87 ? 7.2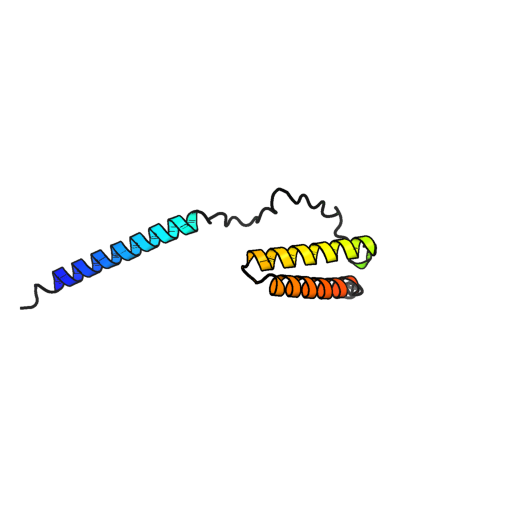03 0.079 12.840 1.00 94.94 87 SER A CA 1
ATOM 678 C C . SER A 1 87 ? 8.042 0.507 11.633 1.00 94.94 87 SER A C 1
ATOM 680 O O . SER A 1 87 ? 7.965 -0.090 10.559 1.00 94.94 87 SER A O 1
ATOM 682 N N . GLU A 1 88 ? 8.886 1.523 11.809 1.00 92.62 88 GLU A N 1
ATOM 683 C CA . GLU A 1 88 ? 9.790 1.973 10.745 1.00 92.62 88 GLU A CA 1
ATOM 684 C C . GLU A 1 88 ? 10.730 0.850 10.278 1.00 92.62 88 GLU A C 1
ATOM 686 O O . GLU A 1 88 ? 10.916 0.660 9.080 1.00 92.62 88 GLU A O 1
ATOM 691 N N . GLU A 1 89 ? 11.219 0.027 11.209 1.00 93.56 89 GLU A N 1
ATOM 692 C CA . GLU A 1 89 ? 12.037 -1.153 10.906 1.00 93.56 89 GLU A CA 1
ATOM 693 C C . GLU A 1 89 ? 11.266 -2.208 10.090 1.00 93.56 89 GLU A C 1
ATOM 695 O O . GLU A 1 89 ? 11.793 -2.774 9.132 1.00 93.56 89 GLU A O 1
ATOM 700 N N . GLN A 1 90 ? 9.994 -2.455 10.421 1.00 90.56 90 GLN A N 1
ATOM 701 C CA . GLN A 1 90 ? 9.138 -3.360 9.647 1.00 90.56 90 GLN A CA 1
ATOM 702 C C . GLN A 1 90 ? 8.869 -2.803 8.249 1.00 90.56 90 GLN A C 1
ATOM 704 O O . GLN A 1 90 ? 8.964 -3.539 7.270 1.00 90.56 90 GLN A O 1
ATOM 709 N N . ALA A 1 91 ? 8.591 -1.505 8.140 1.00 90.88 91 ALA A N 1
ATOM 710 C CA . ALA A 1 91 ? 8.362 -0.846 6.862 1.00 90.88 91 ALA A CA 1
ATOM 711 C C . ALA A 1 91 ? 9.599 -0.887 5.952 1.00 90.88 91 ALA A C 1
ATOM 713 O O . ALA A 1 91 ? 9.469 -1.083 4.744 1.00 90.88 91 ALA A O 1
ATOM 714 N N . GLU A 1 92 ? 10.801 -0.766 6.516 1.00 93.19 92 GLU A N 1
ATOM 715 C CA . GLU A 1 92 ? 12.049 -0.934 5.765 1.00 93.19 92 GLU A CA 1
ATOM 716 C C . GLU A 1 92 ? 12.287 -2.373 5.314 1.00 93.19 92 GLU A C 1
ATOM 718 O O . GLU A 1 92 ? 12.742 -2.592 4.190 1.00 93.19 92 GLU A O 1
ATOM 723 N N . ASN A 1 93 ? 11.939 -3.357 6.144 1.00 94.00 93 ASN A N 1
ATOM 724 C CA . ASN A 1 93 ? 12.010 -4.762 5.751 1.00 94.00 93 ASN A CA 1
ATOM 725 C C . ASN A 1 93 ? 11.034 -5.078 4.610 1.00 94.00 93 ASN A C 1
ATOM 727 O O . ASN A 1 93 ? 11.443 -5.709 3.636 1.00 94.00 93 ASN A O 1
ATOM 731 N N . PHE A 1 94 ? 9.800 -4.562 4.661 1.00 90.69 94 PHE A N 1
ATOM 732 C CA . PHE A 1 94 ? 8.841 -4.686 3.557 1.00 90.69 94 PHE A CA 1
ATOM 733 C C . PHE A 1 94 ? 9.342 -4.022 2.275 1.00 90.69 94 PHE A C 1
ATOM 735 O O . PHE A 1 94 ? 9.238 -4.606 1.199 1.00 90.69 94 PHE A O 1
ATOM 742 N N . ALA A 1 95 ? 9.924 -2.826 2.375 1.00 90.69 95 ALA A N 1
ATOM 743 C CA . ALA A 1 95 ? 10.513 -2.148 1.228 1.00 90.69 95 ALA A CA 1
ATOM 744 C C . ALA A 1 95 ? 11.660 -2.960 0.614 1.00 90.69 95 ALA A C 1
ATOM 746 O O . ALA A 1 95 ? 11.731 -3.105 -0.605 1.00 90.69 95 ALA A O 1
ATOM 747 N N . ARG A 1 96 ? 12.542 -3.532 1.444 1.00 92.38 96 ARG A N 1
ATOM 748 C CA . ARG A 1 96 ? 13.645 -4.384 0.980 1.00 92.38 96 ARG A CA 1
ATOM 749 C C . ARG A 1 96 ? 13.126 -5.637 0.273 1.00 92.38 96 ARG A C 1
ATOM 751 O O . ARG A 1 96 ? 13.568 -5.913 -0.839 1.00 92.38 96 ARG A O 1
ATOM 758 N N . GLU A 1 97 ? 12.168 -6.342 0.870 1.00 91.94 97 GLU A N 1
ATOM 759 C CA . GLU A 1 97 ? 11.565 -7.549 0.292 1.00 91.94 97 GLU A CA 1
ATOM 760 C C . GLU A 1 97 ? 10.863 -7.246 -1.040 1.00 91.94 97 GLU A C 1
ATOM 762 O O . GLU A 1 97 ? 11.092 -7.920 -2.045 1.00 91.94 97 GLU A O 1
ATOM 767 N N . ALA A 1 98 ? 10.084 -6.164 -1.091 1.00 88.75 98 ALA A N 1
ATOM 768 C CA . ALA A 1 98 ? 9.423 -5.711 -2.309 1.00 88.75 98 ALA A CA 1
ATOM 769 C C . ALA A 1 98 ? 10.436 -5.381 -3.423 1.00 88.75 98 ALA A C 1
ATOM 771 O O . ALA A 1 98 ? 10.236 -5.757 -4.580 1.00 88.75 98 ALA A O 1
ATOM 772 N N . GLY A 1 99 ? 11.558 -4.741 -3.077 1.00 89.88 99 GLY A N 1
ATOM 773 C CA . GLY A 1 99 ? 12.644 -4.448 -4.013 1.00 89.88 99 GLY A CA 1
ATOM 774 C C . GLY A 1 99 ? 13.344 -5.699 -4.553 1.00 89.88 99 GLY A C 1
ATOM 775 O O . GLY A 1 99 ? 13.674 -5.759 -5.740 1.00 89.88 99 GLY A O 1
ATOM 776 N N . GLU A 1 100 ? 13.550 -6.718 -3.718 1.00 90.50 100 GLU A N 1
ATOM 777 C CA . GLU A 1 100 ? 14.130 -8.002 -4.130 1.00 90.50 100 GLU A CA 1
ATOM 778 C C . GLU A 1 100 ? 13.202 -8.769 -5.077 1.00 90.50 100 GLU A C 1
ATOM 780 O O . GLU A 1 100 ? 13.637 -9.211 -6.146 1.00 90.50 100 GLU A O 1
ATOM 785 N N . VAL A 1 101 ? 11.911 -8.847 -4.743 1.00 88.75 101 VAL A N 1
ATOM 786 C CA . VAL A 1 101 ? 10.891 -9.469 -5.599 1.00 88.75 101 VAL A CA 1
ATOM 787 C C . VAL A 1 101 ? 10.780 -8.731 -6.933 1.00 88.75 101 VAL A C 1
ATOM 789 O O . VAL A 1 101 ? 10.755 -9.368 -7.988 1.00 88.75 101 VAL A O 1
ATOM 792 N N . ALA A 1 102 ? 10.783 -7.396 -6.916 1.00 86.25 102 ALA A N 1
ATOM 793 C CA . ALA A 1 102 ? 10.749 -6.584 -8.129 1.00 86.25 102 ALA A CA 1
ATOM 794 C C . ALA A 1 102 ? 11.975 -6.825 -9.010 1.00 86.25 102 ALA A C 1
ATOM 796 O O . ALA A 1 102 ? 11.832 -7.052 -10.208 1.00 86.25 102 ALA A O 1
ATOM 797 N N . ARG A 1 103 ? 13.181 -6.853 -8.433 1.00 86.38 103 ARG A N 1
ATOM 798 C CA . ARG A 1 103 ? 14.412 -7.184 -9.170 1.00 86.38 103 ARG A CA 1
ATOM 799 C C . ARG A 1 103 ? 14.340 -8.563 -9.805 1.00 86.38 103 ARG A C 1
ATOM 801 O O . ARG A 1 103 ? 14.708 -8.724 -10.967 1.00 86.38 103 ARG A O 1
ATOM 808 N N . GLN A 1 104 ? 13.847 -9.553 -9.066 1.00 86.50 104 GLN A N 1
ATOM 809 C CA . GLN A 1 104 ? 13.698 -10.905 -9.587 1.00 86.50 104 GLN A CA 1
ATOM 810 C C . GLN A 1 104 ? 12.668 -10.965 -10.722 1.00 86.50 104 GLN A C 1
ATOM 812 O O . GLN A 1 104 ? 12.915 -11.617 -11.733 1.00 86.50 104 GLN A O 1
ATOM 817 N N . ALA A 1 105 ? 11.541 -10.266 -10.589 1.00 82.31 105 ALA A N 1
ATOM 818 C CA . ALA A 1 105 ? 10.522 -10.180 -11.630 1.00 82.31 105 ALA A CA 1
ATOM 819 C C . ALA A 1 105 ? 11.029 -9.445 -12.883 1.00 82.31 105 ALA A C 1
ATOM 821 O O . ALA A 1 105 ? 10.738 -9.867 -13.997 1.00 82.31 105 ALA A O 1
ATOM 822 N N . MET A 1 106 ? 11.834 -8.395 -12.708 1.00 79.56 106 MET A N 1
ATOM 823 C CA . MET A 1 106 ? 12.365 -7.572 -13.801 1.00 79.56 106 MET A CA 1
ATOM 824 C C . MET A 1 106 ? 13.504 -8.245 -14.575 1.00 79.56 106 MET A C 1
ATOM 826 O O . MET A 1 106 ? 13.720 -7.941 -15.748 1.00 79.56 106 MET A O 1
ATOM 830 N N . ASN A 1 107 ? 14.211 -9.177 -13.930 1.00 79.12 107 ASN A N 1
ATOM 831 C CA . ASN A 1 107 ? 15.270 -9.982 -14.541 1.00 79.12 107 ASN A CA 1
ATOM 832 C C . ASN A 1 107 ? 14.777 -11.336 -15.061 1.00 79.12 107 ASN A C 1
ATOM 834 O O . ASN A 1 107 ? 15.549 -12.081 -15.668 1.00 79.12 107 ASN A O 1
ATOM 838 N N . ARG A 1 108 ? 13.508 -11.683 -14.827 1.00 72.50 108 ARG A N 1
ATOM 839 C CA . ARG A 1 108 ? 12.931 -12.899 -15.390 1.00 72.50 108 ARG A CA 1
ATOM 840 C C . ARG A 1 108 ? 12.734 -12.717 -16.898 1.00 72.50 108 ARG A C 1
ATOM 842 O O . ARG A 1 108 ? 12.111 -11.738 -17.308 1.00 72.50 108 ARG A O 1
ATOM 849 N N . PRO A 1 109 ? 13.230 -13.649 -17.732 1.00 59.03 109 PRO A N 1
ATOM 850 C CA . PRO A 1 109 ? 12.888 -13.648 -19.146 1.00 59.03 109 PRO A CA 1
ATOM 851 C C . PRO A 1 109 ? 11.369 -13.792 -19.279 1.00 59.03 109 PRO A C 1
ATOM 853 O O . PRO A 1 109 ? 10.756 -14.585 -18.561 1.00 59.03 109 PRO A O 1
ATOM 856 N N . SER A 1 110 ? 10.766 -13.007 -20.173 1.00 58.50 110 SER A N 1
ATOM 857 C CA . SER A 1 110 ? 9.346 -13.116 -20.497 1.00 58.50 110 SER A CA 1
ATOM 858 C C . SER A 1 110 ? 9.077 -14.528 -21.018 1.00 58.50 110 SER A C 1
ATOM 860 O O . SER A 1 110 ? 9.403 -14.847 -22.155 1.00 58.50 110 SER A O 1
ATOM 862 N N . THR A 1 111 ? 8.500 -15.406 -20.198 1.00 54.59 111 THR A N 1
ATOM 863 C CA . THR A 1 111 ? 8.063 -16.741 -20.636 1.00 54.59 111 THR A CA 1
ATOM 864 C C . THR A 1 111 ? 6.710 -16.683 -21.352 1.00 54.59 111 THR A C 1
ATOM 866 O O . THR A 1 111 ? 5.988 -17.673 -21.387 1.00 54.59 111 THR A O 1
ATOM 869 N N . VAL A 1 112 ? 6.339 -15.529 -21.921 1.00 51.72 112 VAL A N 1
ATOM 870 C CA . VAL A 1 112 ? 5.103 -15.334 -22.703 1.00 51.72 112 VAL A CA 1
ATOM 871 C C . VAL A 1 112 ? 5.330 -15.696 -24.181 1.00 51.72 112 VAL A C 1
ATOM 873 O O . VAL A 1 112 ? 4.769 -15.084 -25.081 1.00 51.72 112 VAL A O 1
ATOM 876 N N . ASP A 1 113 ? 6.139 -16.721 -24.438 1.00 47.22 113 ASP A N 1
ATOM 877 C CA . ASP A 1 113 ? 6.135 -17.460 -25.700 1.00 47.22 113 ASP A CA 1
ATOM 878 C C . ASP A 1 113 ? 5.959 -18.944 -25.357 1.00 47.22 113 ASP A C 1
ATOM 880 O O . ASP A 1 113 ? 6.887 -19.629 -24.933 1.00 47.22 113 ASP A O 1
ATOM 884 N N . GLY A 1 114 ? 4.718 -19.417 -25.481 1.00 45.09 114 GLY A N 1
ATOM 885 C CA . GLY A 1 114 ? 4.348 -20.811 -25.233 1.00 45.09 114 GLY A CA 1
ATOM 886 C C . GLY A 1 114 ? 2.895 -21.158 -25.564 1.00 45.09 114 GLY A C 1
ATOM 887 O O . GLY A 1 114 ? 2.645 -22.282 -25.967 1.00 45.09 114 GLY A O 1
ATOM 888 N N . ASP A 1 115 ? 1.964 -20.196 -25.502 1.00 44.72 115 ASP A N 1
ATOM 889 C CA . ASP A 1 115 ? 0.549 -20.394 -25.883 1.00 44.72 115 ASP A CA 1
ATOM 890 C C . ASP A 1 115 ? 0.151 -19.574 -27.125 1.00 44.72 115 ASP A C 1
ATOM 892 O O . ASP A 1 115 ? -0.965 -19.069 -27.257 1.00 44.72 115 ASP A O 1
ATOM 896 N N . LYS A 1 116 ? 1.070 -19.437 -28.087 1.00 42.91 116 LYS A N 1
ATOM 897 C CA . LYS A 1 116 ? 0.668 -19.136 -29.465 1.00 42.91 116 LYS A CA 1
ATOM 898 C C . LYS A 1 116 ? 0.494 -20.458 -30.190 1.00 42.91 116 LYS A C 1
ATOM 900 O O . LYS A 1 116 ? 1.456 -21.083 -30.619 1.00 42.91 116 LYS A O 1
ATOM 905 N N . ALA A 1 117 ? -0.768 -20.855 -30.269 1.00 42.94 117 ALA A N 1
ATOM 906 C CA . ALA A 1 117 ? -1.284 -21.846 -31.189 1.00 42.94 117 ALA A CA 1
ATOM 907 C C . ALA A 1 117 ? -0.613 -21.763 -32.572 1.00 42.94 117 ALA A C 1
ATOM 909 O O . ALA A 1 117 ? -0.656 -20.705 -33.203 1.00 42.94 117 ALA A O 1
ATOM 910 N N . GLN A 1 118 ? -0.051 -22.881 -33.035 1.00 36.34 118 GLN A N 1
ATOM 911 C CA . GLN A 1 118 ? -0.427 -23.577 -34.275 1.00 36.34 118 GLN A CA 1
ATOM 912 C C . GLN A 1 118 ? 0.371 -24.872 -34.427 1.00 36.34 118 GLN A C 1
ATOM 914 O O . GLN A 1 118 ? 1.611 -24.827 -34.279 1.00 36.34 118 GLN A O 1
#

Radius of gyration: 27.26 Å; chains: 1; bounding box: 66×38×76 Å

Sequence (118 aa):
MKKLRWRRIIGLFILLILVIAGLWWGYSYFFSNSGEINGEKSLPEGSAISLPKVPLTPSDMTEAQKQDVINKLMEDAKASALQSGQSEEQAENFAREAGEVARQAMNRPSTVDGDKAQ

Secondary structure (DSSP, 8-state):
--SHHHHHHHHHHHHHHHHHHHHHHHHHHHHHTT---SS-----TT------SS---GGGS-HHHHHHHHHHHHHHHHHHHHHTT--HHHH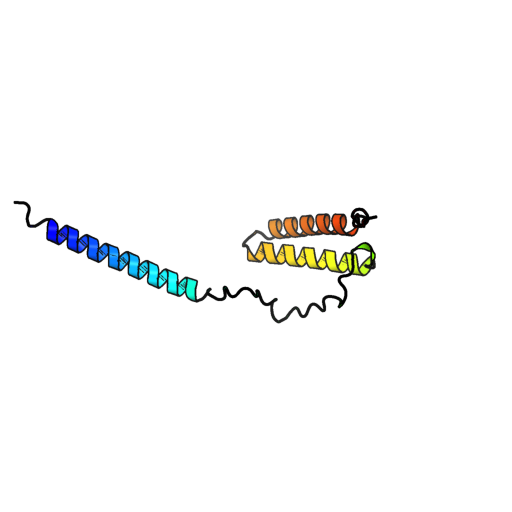HHHHHHHHHHHHHHHHS-----S----

pLDDT: mean 72.32, std 18.82, range [36.34, 94.94]